Protein AF-A0A2V8PJL5-F1 (afdb_monomer_lite)

Secondary structure (DSSP, 8-state):
-TTTSTT---THHHHHHHHHHHHHHHHHHHHHTTT-HHHHHHHHHHHHHHHHHHHHIIIIIHHHHHHHHTGGGS---HHHHHHHHHHHHHHHHHHHHHHHHHHHHHHHHHTS-S---------

Sequence (123 aa):
MVVNGPYGLHEELFWTLIHPLLILSLVVSLALNWKIRARRRLIGISLTLYALAIVATAFYFVPELRAFKNSPNLAVSPAEWFARGQRWQKLSWLRGTVMYLGIVPLLLALTKPVNEPQRTKPL

Foldseek 3Di:
DCCADPNHDPCVVVVVPVLVVVLVVLVVQLVVCVVPVLLNVLSVLLSVLSVVLVVCCVPPVVVLSVCVSCVVVDPDDPVRNVVSVVVSVVVVVVSVVSNVVSVVSVVVSVVDDSDDPPPDDDD

pLDDT: mean 90.15, std 13.18, range [45.09, 98.56]

Radius of gyration: 20.36 Å; chains: 1; bounding box: 40×32×67 Å

Structure (mmCIF, N/CA/C/O backbone):
data_AF-A0A2V8PJL5-F1
#
_entry.id   AF-A0A2V8PJL5-F1
#
loop_
_atom_site.group_PDB
_atom_site.id
_atom_site.type_symbol
_atom_site.label_atom_id
_atom_site.label_alt_id
_atom_site.label_comp_id
_atom_site.label_asym_id
_atom_site.label_entity_id
_atom_site.label_seq_id
_atom_site.pdbx_PDB_ins_code
_atom_site.Cartn_x
_atom_site.Cartn_y
_atom_site.Cartn_z
_atom_site.occupancy
_atom_site.B_iso_or_equiv
_atom_site.auth_seq_id
_atom_site.auth_comp_id
_atom_site.auth_asym_id
_atom_site.auth_atom_id
_atom_site.pdbx_PDB_model_num
ATOM 1 N N . MET A 1 1 ? 3.907 5.780 -26.996 1.00 45.09 1 MET A N 1
ATOM 2 C CA . MET A 1 1 ? 3.439 4.904 -25.892 1.00 45.09 1 MET A CA 1
ATOM 3 C C . MET A 1 1 ? 2.875 5.765 -24.775 1.00 45.09 1 MET A C 1
ATOM 5 O O . MET A 1 1 ? 3.404 6.842 -24.563 1.00 45.09 1 MET A O 1
ATOM 9 N N . VAL A 1 2 ? 1.861 5.290 -24.048 1.00 57.53 2 VAL A N 1
ATOM 10 C CA . VAL A 1 2 ? 1.212 6.007 -22.924 1.00 57.53 2 VAL A CA 1
ATOM 11 C C . VAL A 1 2 ? 2.189 6.367 -21.788 1.00 57.53 2 VAL A C 1
ATOM 13 O O . VAL A 1 2 ? 1.942 7.292 -21.029 1.00 57.53 2 VAL A O 1
ATOM 16 N N . VAL A 1 3 ? 3.327 5.672 -21.695 1.00 59.94 3 VAL A N 1
ATOM 17 C CA . VAL A 1 3 ? 4.320 5.870 -20.627 1.00 59.94 3 VAL A CA 1
ATOM 18 C C . VAL A 1 3 ? 5.412 6.889 -20.996 1.00 59.94 3 VAL A C 1
ATOM 20 O O . VAL A 1 3 ? 5.830 7.655 -20.140 1.00 59.94 3 VAL A O 1
ATOM 23 N N . ASN A 1 4 ? 5.829 6.941 -22.268 1.00 62.84 4 ASN A N 1
ATOM 24 C CA . ASN A 1 4 ? 6.968 7.747 -22.750 1.00 62.84 4 ASN A CA 1
ATOM 25 C C . ASN A 1 4 ? 6.593 8.690 -23.914 1.00 62.84 4 ASN A C 1
ATOM 27 O O . ASN A 1 4 ? 7.446 9.102 -24.694 1.00 62.84 4 ASN A O 1
ATOM 31 N N . GLY A 1 5 ? 5.300 8.944 -24.114 1.00 67.94 5 GLY A N 1
ATOM 32 C CA . GLY A 1 5 ? 4.785 9.831 -25.157 1.00 67.94 5 GLY A CA 1
ATOM 33 C C . GLY A 1 5 ? 4.528 11.250 -24.640 1.00 67.94 5 GLY A C 1
ATOM 34 O O . GLY A 1 5 ? 4.609 11.481 -23.437 1.00 67.94 5 GLY A O 1
ATOM 35 N N . PRO A 1 6 ? 4.126 12.186 -25.516 1.00 67.31 6 PRO A N 1
ATOM 36 C CA . PRO A 1 6 ? 3.804 13.571 -25.138 1.00 67.31 6 PRO A CA 1
ATOM 37 C C . PRO A 1 6 ? 2.632 13.697 -24.144 1.00 67.31 6 PRO A C 1
ATOM 39 O O . PRO A 1 6 ? 2.411 14.765 -23.589 1.00 67.31 6 PRO A O 1
ATOM 42 N N . TYR A 1 7 ? 1.908 12.600 -23.896 1.00 74.69 7 TYR A N 1
ATOM 43 C CA . TYR A 1 7 ? 0.823 12.48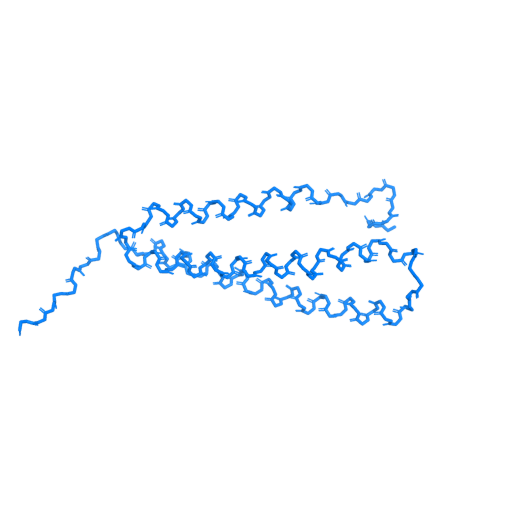0 -22.919 1.00 74.69 7 TYR A CA 1
ATOM 44 C C . TYR A 1 7 ? 1.163 11.474 -21.805 1.00 74.69 7 TYR A C 1
ATOM 46 O O . TYR A 1 7 ? 0.299 10.716 -21.366 1.00 74.69 7 TYR A O 1
ATOM 54 N N . GLY A 1 8 ? 2.439 11.397 -21.414 1.00 70.25 8 GLY A N 1
ATOM 55 C CA . GLY A 1 8 ? 2.909 10.527 -20.336 1.00 70.25 8 GLY A CA 1
ATOM 56 C C . GLY A 1 8 ? 2.111 10.737 -19.048 1.00 70.25 8 GLY A C 1
ATOM 57 O O . GLY A 1 8 ? 1.866 11.869 -18.634 1.00 70.25 8 GLY A O 1
ATOM 58 N N . LEU A 1 9 ? 1.678 9.646 -18.417 1.00 72.12 9 LEU A N 1
ATOM 59 C CA . LEU A 1 9 ? 0.881 9.725 -17.195 1.00 72.12 9 LEU A CA 1
ATOM 60 C C . LEU A 1 9 ? 1.772 10.124 -16.001 1.00 72.12 9 LEU A C 1
ATOM 62 O O . LEU A 1 9 ? 2.840 9.550 -15.767 1.00 72.12 9 LEU A O 1
ATOM 66 N N . HIS A 1 10 ? 1.333 11.144 -15.261 1.00 77.25 10 HIS A N 1
ATOM 67 C CA . HIS A 1 10 ? 2.007 11.663 -14.068 1.00 77.25 10 HIS A CA 1
ATOM 68 C C . HIS A 1 10 ? 1.282 11.199 -12.795 1.00 77.2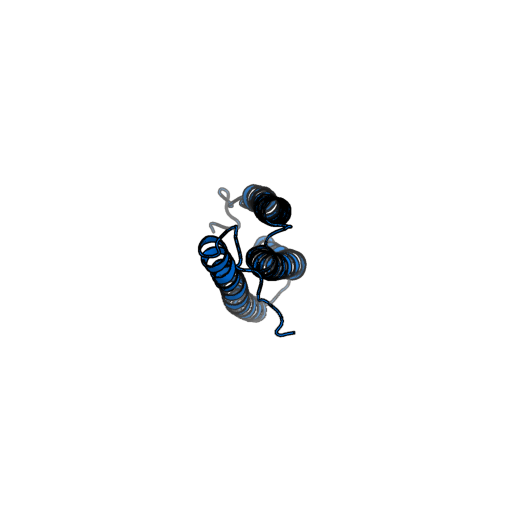5 10 HIS A C 1
ATOM 70 O O . HIS A 1 10 ? 0.786 12.007 -12.010 1.00 77.25 10 HIS A O 1
ATOM 76 N N . GLU A 1 11 ? 1.200 9.882 -12.572 1.00 82.56 11 GLU A N 1
ATOM 77 C CA . GLU A 1 11 ? 0.505 9.318 -11.402 1.00 82.56 11 GLU A CA 1
ATOM 78 C C . GLU A 1 11 ? 1.231 9.545 -10.066 1.00 82.56 11 GLU A C 1
ATOM 80 O O . GLU A 1 11 ? 0.671 9.284 -9.002 1.00 82.56 11 GLU A O 1
ATOM 85 N N . GLU A 1 12 ? 2.478 10.015 -10.096 1.00 84.69 12 GLU A N 1
ATOM 86 C CA . GLU A 1 12 ? 3.336 10.109 -8.910 1.00 84.69 12 GLU A CA 1
ATOM 87 C C . GLU A 1 12 ? 2.718 10.974 -7.812 1.00 84.69 12 GLU A C 1
ATOM 89 O O . GLU A 1 12 ? 2.774 10.601 -6.638 1.00 84.69 12 GLU A O 1
ATOM 94 N N . LEU A 1 13 ? 2.069 12.085 -8.184 1.00 87.44 13 LEU A N 1
ATOM 95 C CA . LEU A 1 13 ? 1.419 12.968 -7.219 1.00 87.44 13 LEU A CA 1
ATOM 96 C C . LEU A 1 13 ? 0.269 12.252 -6.501 1.00 87.44 13 LEU A C 1
ATOM 98 O O . LEU A 1 13 ? 0.171 12.323 -5.278 1.00 87.44 13 LEU A O 1
ATOM 102 N N . PHE A 1 14 ? -0.563 11.516 -7.242 1.00 91.12 14 PHE A N 1
ATOM 103 C CA . PHE A 1 14 ? -1.674 10.760 -6.667 1.00 91.12 14 PHE A CA 1
ATOM 104 C C . PHE A 1 14 ? -1.176 9.747 -5.631 1.00 91.12 14 PHE A C 1
ATOM 106 O O . PHE A 1 14 ? -1.664 9.734 -4.501 1.00 91.12 14 PHE A O 1
ATOM 113 N N . TRP A 1 15 ? -0.166 8.944 -5.978 1.00 91.81 15 TRP A N 1
ATOM 114 C CA . TRP A 1 15 ? 0.353 7.906 -5.082 1.00 91.81 15 TRP A CA 1
ATOM 115 C C . TRP A 1 15 ? 1.064 8.484 -3.858 1.00 91.81 15 TRP A C 1
ATOM 117 O O . TRP A 1 15 ? 0.879 7.997 -2.740 1.00 91.81 15 TRP A O 1
ATOM 127 N N . THR A 1 16 ? 1.820 9.564 -4.057 1.00 90.56 16 THR A N 1
ATOM 128 C CA . THR A 1 16 ? 2.509 10.288 -2.979 1.00 90.56 16 THR A CA 1
ATOM 129 C C . THR A 1 16 ? 1.532 10.895 -1.975 1.00 90.56 16 THR A C 1
ATOM 131 O O . THR A 1 16 ? 1.873 11.014 -0.804 1.00 90.56 16 THR A O 1
ATOM 134 N N . LEU A 1 17 ? 0.310 11.235 -2.397 1.00 94.19 17 LEU A N 1
ATOM 135 C CA . LEU A 1 17 ? -0.730 11.774 -1.518 1.00 94.19 17 LEU A CA 1
ATOM 136 C C . LEU A 1 17 ? -1.602 10.685 -0.883 1.00 94.19 17 LEU A C 1
ATOM 138 O O . LEU A 1 17 ? -1.848 10.714 0.324 1.00 94.19 17 LEU A O 1
ATOM 142 N N . ILE A 1 18 ? -2.072 9.708 -1.662 1.00 95.62 18 ILE A N 1
ATOM 143 C CA . ILE A 1 18 ? -3.059 8.735 -1.174 1.00 95.62 18 ILE A CA 1
ATOM 144 C C . ILE A 1 18 ? -2.470 7.778 -0.134 1.00 95.62 18 ILE A C 1
ATOM 146 O O . ILE A 1 18 ? -3.150 7.424 0.830 1.00 95.62 18 ILE A O 1
ATOM 150 N N . HIS A 1 19 ? -1.202 7.370 -0.273 1.00 95.19 19 HIS A N 1
ATOM 151 C CA . HIS A 1 19 ? -0.600 6.424 0.666 1.00 95.19 19 HIS A CA 1
ATOM 152 C C . HIS A 1 19 ? -0.423 7.015 2.075 1.00 95.19 19 HIS A C 1
ATOM 154 O O . HIS A 1 19 ? -0.858 6.352 3.022 1.00 95.19 19 HIS A O 1
ATOM 160 N N . PRO A 1 20 ? 0.119 8.239 2.256 1.00 96.19 20 PRO A N 1
ATOM 161 C CA . PRO A 1 20 ? 0.133 8.897 3.561 1.00 96.19 20 PRO A CA 1
ATOM 162 C C . PRO A 1 20 ? -1.257 9.092 4.159 1.00 96.19 20 PRO A C 1
ATOM 164 O O . PRO A 1 20 ? -1.434 8.835 5.347 1.00 96.19 20 PRO A O 1
ATOM 167 N N . LEU A 1 21 ? -2.255 9.479 3.356 1.00 98.00 21 LEU A N 1
ATOM 168 C CA . LEU A 1 21 ? -3.628 9.646 3.843 1.00 98.00 21 LEU A CA 1
ATOM 169 C C . LEU A 1 21 ? -4.221 8.328 4.357 1.00 98.00 21 LEU A C 1
ATOM 171 O O . LEU A 1 21 ? -4.856 8.305 5.413 1.00 98.00 21 LEU A O 1
ATOM 175 N N . LEU A 1 22 ? -3.979 7.215 3.662 1.00 97.06 22 LEU A N 1
ATOM 176 C CA . LEU A 1 22 ? -4.429 5.891 4.100 1.00 97.06 22 LEU A CA 1
ATOM 177 C C . LEU A 1 22 ? -3.719 5.436 5.383 1.00 97.06 22 LEU A C 1
ATOM 179 O O . LEU A 1 22 ? -4.375 4.932 6.296 1.00 97.06 22 LEU A O 1
ATOM 183 N N . ILE A 1 23 ? -2.406 5.663 5.497 1.00 97.75 23 ILE A N 1
ATOM 184 C CA . ILE A 1 23 ? -1.652 5.373 6.728 1.00 97.75 23 ILE A CA 1
ATOM 185 C C . ILE A 1 23 ? -2.191 6.215 7.885 1.00 97.75 23 ILE A C 1
ATOM 187 O O . ILE A 1 23 ? -2.498 5.667 8.943 1.00 97.75 23 ILE A O 1
ATOM 191 N N . LEU A 1 24 ? -2.359 7.523 7.679 1.00 98.38 24 LEU A N 1
ATOM 192 C CA . LEU A 1 24 ? -2.909 8.435 8.678 1.00 98.38 24 LEU A CA 1
ATOM 193 C C . LEU A 1 24 ? -4.297 7.978 9.137 1.00 98.38 24 LEU A C 1
ATOM 195 O O . LEU A 1 24 ? -4.556 7.912 10.335 1.00 98.38 24 LEU A O 1
ATOM 199 N N . SER A 1 25 ? -5.161 7.584 8.201 1.00 98.19 25 SER A N 1
ATOM 200 C CA . SER A 1 25 ? -6.503 7.071 8.504 1.00 98.19 25 SER A CA 1
ATOM 201 C C . SER A 1 25 ? -6.458 5.816 9.383 1.00 98.19 25 SER A C 1
ATOM 203 O O . SER A 1 25 ? -7.219 5.699 10.345 1.00 98.19 25 SER A O 1
ATOM 205 N N . LEU A 1 26 ? -5.539 4.885 9.102 1.00 98.31 26 LEU A N 1
ATOM 206 C CA . LEU A 1 26 ? -5.346 3.680 9.915 1.00 98.31 26 LEU A CA 1
ATOM 207 C C . LEU A 1 26 ? -4.791 4.004 11.306 1.00 98.31 26 LEU A C 1
ATOM 209 O O . LEU A 1 26 ? -5.240 3.417 12.290 1.00 98.31 26 LEU A O 1
ATOM 213 N N . VAL A 1 27 ? -3.864 4.959 11.407 1.00 98.56 27 VAL A N 1
ATOM 214 C CA . VAL A 1 27 ? -3.312 5.432 12.686 1.00 98.56 27 VAL A CA 1
ATOM 215 C C . VAL A 1 27 ? -4.394 6.098 13.534 1.00 98.56 27 VAL A C 1
ATOM 217 O O . VAL A 1 27 ? -4.543 5.756 14.706 1.00 98.56 27 VAL A O 1
ATOM 220 N N . VAL A 1 28 ? -5.198 6.988 12.946 1.00 98.56 28 VAL A N 1
ATOM 221 C CA . VAL A 1 28 ? -6.335 7.626 13.627 1.00 98.56 28 VAL A CA 1
ATOM 222 C C . VAL A 1 28 ? -7.344 6.569 14.078 1.00 98.56 28 VAL A C 1
ATOM 224 O O . VAL A 1 28 ? -7.760 6.573 15.235 1.00 98.56 28 VAL A O 1
ATOM 227 N N . SER A 1 29 ? -7.683 5.607 13.216 1.00 97.81 29 SER A N 1
ATOM 228 C CA . SER A 1 29 ? -8.575 4.496 13.571 1.00 97.81 29 SER A CA 1
ATOM 229 C C . SER A 1 29 ? -8.039 3.678 14.752 1.00 97.81 29 SER A C 1
ATOM 231 O O . SER A 1 29 ? -8.785 3.353 15.682 1.00 97.81 29 SER A O 1
ATOM 233 N N . LEU A 1 30 ? -6.733 3.393 14.767 1.00 97.88 30 LEU A N 1
ATOM 234 C CA . LEU A 1 30 ? -6.072 2.676 15.855 1.00 97.88 30 LEU A CA 1
ATOM 235 C C . LEU A 1 30 ? -6.096 3.475 17.166 1.00 97.88 30 LEU A C 1
ATOM 237 O O . LEU A 1 30 ? -6.379 2.900 18.218 1.00 97.88 30 LEU A O 1
ATOM 241 N N . ALA A 1 31 ? -5.843 4.785 17.101 1.00 98.25 31 ALA A N 1
ATOM 242 C CA . ALA A 1 31 ? -5.878 5.684 18.252 1.00 98.25 31 ALA A CA 1
ATOM 243 C C . ALA A 1 31 ? -7.289 5.779 18.857 1.00 98.25 31 ALA A C 1
ATOM 245 O O . ALA A 1 31 ? -7.457 5.609 20.066 1.00 98.25 31 ALA A O 1
AT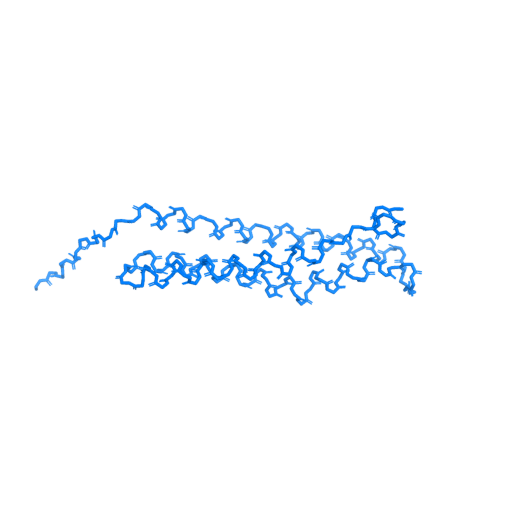OM 246 N N . LEU A 1 32 ? -8.319 5.947 18.022 1.00 97.19 32 LEU A N 1
ATOM 247 C CA . LEU A 1 32 ? -9.718 6.001 18.464 1.00 97.19 32 LEU A CA 1
ATOM 248 C C . LEU A 1 32 ? -10.191 4.680 19.091 1.00 97.19 32 LEU A C 1
ATOM 250 O O . LEU A 1 32 ? -11.014 4.681 20.004 1.00 97.19 32 LEU A O 1
ATOM 254 N N . ASN A 1 33 ? -9.649 3.544 18.644 1.00 96.69 33 ASN A N 1
ATOM 255 C CA . ASN A 1 33 ? -10.009 2.216 19.148 1.00 96.69 33 ASN A CA 1
ATOM 256 C C . ASN A 1 33 ? -8.997 1.648 20.160 1.00 96.69 33 ASN A C 1
ATOM 258 O O . ASN A 1 33 ? -9.036 0.453 20.464 1.00 96.69 33 ASN A O 1
ATOM 262 N N . TRP A 1 34 ? -8.110 2.476 20.724 1.00 96.06 34 TRP A N 1
ATOM 263 C CA . TRP A 1 34 ? -6.983 2.010 21.542 1.00 96.06 34 TRP A CA 1
ATOM 264 C C . TRP A 1 34 ? -7.393 1.196 22.779 1.00 96.06 34 TRP A C 1
ATOM 266 O O . TRP A 1 34 ? -6.684 0.269 23.188 1.00 96.06 34 TRP A O 1
ATOM 276 N N . LYS A 1 35 ? -8.550 1.521 23.369 1.00 94.88 35 LYS A N 1
ATOM 277 C CA . LYS A 1 35 ? -9.090 0.849 24.563 1.00 94.88 35 LYS A CA 1
ATOM 278 C C . LYS A 1 35 ? -9.808 -0.473 24.254 1.00 94.88 35 LYS A C 1
ATOM 280 O O . LYS A 1 35 ? -9.970 -1.287 25.156 1.00 94.88 35 LYS A O 1
ATOM 285 N N . ILE A 1 36 ? -10.201 -0.719 23.001 1.00 95.06 36 ILE A N 1
ATOM 286 C CA . ILE A 1 36 ? -10.955 -1.916 22.598 1.00 95.06 36 ILE A CA 1
ATOM 287 C C . ILE A 1 36 ? -9.963 -2.946 22.052 1.00 95.06 36 ILE A C 1
ATOM 289 O O . ILE A 1 36 ? -9.533 -2.864 20.898 1.00 95.06 36 ILE A O 1
ATOM 293 N N . ARG A 1 37 ? -9.572 -3.923 22.882 1.00 94.81 37 ARG A N 1
ATOM 294 C CA . ARG A 1 37 ? -8.450 -4.837 22.593 1.00 94.81 37 ARG A CA 1
ATOM 295 C C . ARG A 1 37 ? -8.617 -5.578 21.265 1.00 94.81 37 ARG A C 1
ATOM 297 O O . ARG A 1 37 ? -7.654 -5.635 20.495 1.00 94.81 37 ARG A O 1
ATOM 304 N N . ALA A 1 38 ? -9.806 -6.115 20.984 1.00 95.56 38 ALA A N 1
ATOM 305 C CA . ALA A 1 38 ? -10.074 -6.809 19.725 1.00 95.56 38 ALA A CA 1
ATOM 306 C C . ALA A 1 38 ? -9.913 -5.896 18.500 1.00 95.56 38 ALA A C 1
ATOM 308 O O . ALA A 1 38 ? -9.206 -6.262 17.560 1.00 95.56 38 ALA A O 1
ATOM 309 N N . ARG A 1 39 ? -10.502 -4.691 18.522 1.00 97.38 39 ARG A N 1
ATOM 310 C CA . ARG A 1 39 ? -10.388 -3.724 17.418 1.00 97.38 39 ARG A CA 1
ATOM 311 C C . ARG A 1 39 ? -8.952 -3.249 17.234 1.00 97.38 39 ARG A C 1
ATOM 313 O O . ARG A 1 39 ? -8.453 -3.288 16.116 1.00 97.38 39 ARG A O 1
ATOM 320 N N . ARG A 1 40 ? -8.261 -2.893 18.323 1.00 97.50 40 ARG A N 1
ATOM 321 C CA . ARG A 1 40 ? -6.852 -2.474 18.292 1.00 97.50 40 ARG A CA 1
ATOM 322 C C . ARG A 1 40 ? -5.966 -3.524 17.625 1.00 97.50 40 ARG A C 1
ATOM 324 O O . ARG A 1 40 ? -5.150 -3.183 16.777 1.00 97.50 40 ARG A O 1
ATOM 331 N N . ARG A 1 41 ? -6.133 -4.803 17.984 1.00 98.00 41 ARG A N 1
ATOM 332 C CA . ARG A 1 41 ? -5.362 -5.899 17.376 1.00 98.00 41 ARG A CA 1
ATOM 333 C C . ARG A 1 41 ? -5.642 -6.017 15.878 1.00 98.00 41 ARG A C 1
ATOM 335 O O . ARG A 1 41 ? -4.700 -6.132 15.105 1.00 98.00 41 ARG A O 1
ATOM 342 N N . LEU A 1 42 ? -6.911 -5.995 15.480 1.00 98.31 42 LEU A N 1
ATOM 343 C CA . LEU A 1 42 ? -7.315 -6.157 14.082 1.00 98.31 42 LEU A CA 1
ATOM 344 C C . LEU A 1 42 ? -6.854 -4.982 13.207 1.00 98.31 42 LEU A C 1
ATOM 346 O O . LEU A 1 42 ? -6.212 -5.207 12.187 1.00 98.31 42 LEU A O 1
ATOM 350 N N . ILE A 1 43 ? -7.089 -3.742 13.647 1.00 98.50 43 ILE A N 1
ATOM 351 C CA . ILE A 1 43 ? -6.619 -2.532 12.951 1.00 98.50 43 ILE A CA 1
ATOM 352 C C . ILE A 1 43 ? -5.086 -2.513 12.887 1.00 98.50 43 ILE A C 1
ATOM 354 O O . ILE A 1 43 ? -4.521 -2.171 11.852 1.00 98.50 43 ILE A O 1
ATOM 358 N N . GLY A 1 44 ? -4.408 -2.935 13.960 1.00 98.44 44 GLY A N 1
ATOM 359 C CA . GLY A 1 44 ? -2.952 -3.065 13.988 1.00 98.44 44 GLY A CA 1
ATOM 360 C C . GLY A 1 44 ? -2.421 -4.019 12.916 1.00 98.44 44 GLY A C 1
ATOM 361 O O . GLY A 1 44 ? -1.484 -3.664 12.210 1.00 98.44 44 GLY A O 1
ATOM 362 N N . ILE A 1 45 ? -3.055 -5.184 12.728 1.00 98.44 45 ILE A N 1
ATOM 363 C CA . ILE A 1 45 ? -2.691 -6.129 11.655 1.00 98.44 45 ILE A CA 1
ATOM 364 C C . ILE A 1 45 ? -2.829 -5.463 10.281 1.00 98.44 45 ILE A C 1
ATOM 366 O O . ILE A 1 45 ? -1.907 -5.540 9.469 1.00 98.44 45 ILE A O 1
ATOM 370 N N . SER A 1 46 ? -3.947 -4.780 10.026 1.00 98.44 46 SER A N 1
ATOM 371 C CA . SER A 1 46 ? -4.174 -4.069 8.763 1.00 98.44 46 SER A CA 1
ATOM 372 C C . SER A 1 46 ? -3.135 -2.981 8.508 1.00 98.44 46 SER A C 1
ATOM 374 O O . SER A 1 46 ? -2.602 -2.896 7.402 1.00 98.44 46 SER A O 1
ATOM 376 N N . LEU A 1 47 ? -2.799 -2.192 9.533 1.00 98.50 47 LEU A N 1
ATOM 377 C CA . LEU A 1 47 ? -1.752 -1.176 9.458 1.00 98.50 47 LEU A CA 1
ATOM 378 C C . LEU A 1 47 ? -0.390 -1.795 9.132 1.00 98.50 47 LEU A C 1
ATOM 380 O O . LEU A 1 47 ? 0.302 -1.294 8.249 1.00 98.50 47 LEU A O 1
ATOM 384 N N . THR A 1 48 ? -0.020 -2.899 9.784 1.00 98.25 48 THR A N 1
ATOM 385 C CA . THR A 1 48 ? 1.245 -3.593 9.513 1.00 98.25 48 THR A CA 1
ATOM 386 C C . THR A 1 48 ? 1.307 -4.132 8.085 1.00 98.25 48 THR A C 1
ATOM 388 O O . THR A 1 48 ? 2.290 -3.881 7.391 1.00 98.25 48 THR A O 1
ATOM 391 N N . LEU A 1 49 ? 0.269 -4.833 7.616 1.00 98.31 49 LEU A N 1
ATOM 392 C CA . LEU A 1 49 ? 0.238 -5.383 6.254 1.00 98.31 49 LEU A CA 1
ATOM 393 C C . LEU A 1 49 ? 0.327 -4.278 5.199 1.00 98.31 49 LEU A C 1
ATOM 395 O O . LEU A 1 49 ? 1.090 -4.395 4.238 1.00 98.31 49 LEU A O 1
ATOM 399 N N . TYR A 1 50 ? -0.405 -3.182 5.405 1.00 98.19 50 TYR A N 1
ATOM 400 C CA . TYR A 1 50 ? -0.354 -2.035 4.510 1.00 98.19 50 TYR A CA 1
ATOM 401 C C . TYR A 1 50 ? 1.032 -1.377 4.521 1.00 98.19 50 TYR A C 1
ATOM 403 O O . TYR A 1 50 ? 1.615 -1.169 3.460 1.00 98.19 50 TYR A O 1
ATOM 411 N N . ALA A 1 51 ? 1.614 -1.123 5.698 1.00 97.56 51 ALA A N 1
ATOM 412 C CA . ALA A 1 51 ? 2.946 -0.533 5.821 1.00 97.56 51 ALA A CA 1
ATOM 413 C C . ALA A 1 51 ? 4.028 -1.383 5.134 1.00 97.56 51 ALA A C 1
ATOM 415 O O . ALA A 1 51 ? 4.853 -0.837 4.405 1.00 97.56 51 ALA A O 1
ATOM 416 N N . LEU A 1 52 ? 3.993 -2.712 5.286 1.00 97.62 52 LEU A N 1
ATOM 417 C CA . LEU A 1 52 ? 4.910 -3.620 4.586 1.00 97.62 52 LEU A CA 1
ATOM 418 C C . LEU A 1 52 ? 4.773 -3.510 3.061 1.00 97.62 52 LEU A C 1
ATOM 420 O O . LEU A 1 52 ? 5.780 -3.455 2.353 1.00 97.62 52 LEU A O 1
ATOM 424 N N . ALA A 1 53 ? 3.543 -3.420 2.546 1.00 97.62 53 ALA A N 1
ATOM 425 C CA . ALA A 1 53 ? 3.304 -3.217 1.119 1.00 97.62 53 ALA A CA 1
ATOM 426 C C . ALA A 1 53 ? 3.826 -1.854 0.624 1.00 97.62 53 ALA A C 1
ATOM 428 O O . ALA A 1 53 ? 4.355 -1.770 -0.490 1.00 97.62 53 ALA A O 1
ATOM 429 N N . ILE A 1 54 ? 3.729 -0.799 1.442 1.00 97.44 54 ILE A N 1
ATOM 430 C CA . ILE A 1 54 ? 4.284 0.527 1.126 1.00 97.44 54 ILE A CA 1
ATOM 431 C C . ILE A 1 54 ? 5.812 0.512 1.138 1.00 97.44 54 ILE A C 1
ATOM 433 O O . ILE A 1 54 ? 6.420 1.030 0.205 1.00 97.44 54 ILE A O 1
ATOM 437 N N . VAL A 1 55 ? 6.441 -0.137 2.121 1.00 97.56 55 VAL A N 1
ATOM 438 C CA . VAL A 1 55 ? 7.902 -0.315 2.164 1.00 97.56 55 VAL A CA 1
ATOM 439 C C . VAL A 1 55 ? 8.378 -1.051 0.910 1.00 97.56 55 VAL A C 1
ATOM 441 O O . VAL A 1 55 ? 9.242 -0.548 0.194 1.00 97.56 55 VAL A O 1
ATOM 444 N N . ALA A 1 56 ? 7.759 -2.183 0.564 1.00 97.62 56 ALA A N 1
ATOM 445 C CA . ALA A 1 56 ? 8.080 -2.896 -0.673 1.00 97.62 56 ALA A CA 1
ATOM 446 C C . ALA A 1 56 ? 7.880 -2.009 -1.916 1.00 97.62 56 ALA A C 1
ATOM 448 O O . ALA A 1 56 ? 8.695 -2.030 -2.839 1.00 97.62 56 ALA A O 1
ATOM 449 N N . THR A 1 57 ? 6.822 -1.193 -1.934 1.00 96.38 57 THR A N 1
ATOM 450 C CA . THR A 1 57 ? 6.551 -0.240 -3.021 1.00 96.38 57 THR A CA 1
ATOM 451 C C . THR A 1 57 ? 7.667 0.786 -3.172 1.00 96.38 57 THR A C 1
ATOM 453 O O . THR A 1 57 ? 8.161 0.967 -4.283 1.00 96.38 57 THR A O 1
ATOM 456 N N . ALA A 1 58 ? 8.106 1.399 -2.076 1.00 95.69 58 ALA A N 1
ATOM 457 C CA . ALA A 1 58 ? 9.151 2.415 -2.086 1.00 95.69 58 ALA A CA 1
ATOM 458 C C . ALA A 1 58 ? 10.515 1.860 -2.523 1.00 95.69 58 ALA A C 1
ATOM 460 O O . ALA A 1 58 ? 11.207 2.504 -3.307 1.00 95.69 58 ALA A O 1
ATOM 461 N N . PHE A 1 59 ? 10.890 0.666 -2.052 1.00 97.31 59 PHE A N 1
ATOM 462 C CA . PHE A 1 59 ? 12.226 0.110 -2.294 1.00 97.31 59 PHE A CA 1
ATOM 463 C C . PHE A 1 59 ? 12.352 -0.720 -3.574 1.00 97.31 59 PHE A C 1
ATOM 465 O O . PHE A 1 59 ? 13.449 -0.819 -4.114 1.00 97.31 59 PHE A O 1
ATOM 472 N N . TYR A 1 60 ? 11.263 -1.312 -4.072 1.00 97.62 60 TYR A N 1
ATOM 473 C CA . TYR A 1 60 ? 11.301 -2.154 -5.272 1.00 97.62 60 TYR A CA 1
ATOM 474 C C . TYR A 1 60 ? 10.453 -1.590 -6.413 1.00 97.62 60 TYR A C 1
ATOM 476 O O . TYR A 1 60 ? 10.971 -1.328 -7.496 1.00 97.62 60 TYR A O 1
ATOM 484 N N . PHE A 1 61 ? 9.154 -1.367 -6.194 1.00 96.06 61 PHE A N 1
ATOM 485 C CA . PHE A 1 61 ? 8.241 -1.057 -7.301 1.00 96.06 61 PHE A CA 1
ATOM 486 C C . PHE A 1 61 ? 8.458 0.333 -7.899 1.00 96.06 61 PHE A C 1
ATOM 488 O O . PHE A 1 61 ? 8.382 0.470 -9.118 1.00 96.06 61 PHE A O 1
ATOM 495 N N . VAL A 1 62 ? 8.719 1.350 -7.073 1.00 94.31 62 VAL A N 1
ATOM 496 C CA . VAL A 1 62 ? 8.955 2.725 -7.538 1.00 94.31 62 VAL A CA 1
ATOM 497 C C . VAL A 1 62 ? 10.258 2.830 -8.344 1.00 94.31 62 VAL A C 1
ATOM 499 O O . VAL A 1 62 ? 10.197 3.331 -9.469 1.00 94.31 62 VAL A O 1
ATOM 502 N N . PRO A 1 63 ? 11.419 2.341 -7.857 1.00 95.19 63 PRO A N 1
ATOM 503 C CA . PRO A 1 63 ? 12.647 2.334 -8.651 1.00 95.19 63 PRO A CA 1
ATOM 504 C C . PRO A 1 63 ? 12.504 1.553 -9.958 1.00 95.19 63 PRO A C 1
ATOM 506 O O . PRO A 1 63 ? 12.915 2.038 -11.010 1.00 95.19 63 PRO A O 1
ATOM 509 N N . GLU A 1 64 ? 11.869 0.380 -9.913 1.00 95.44 64 GLU A N 1
ATOM 510 C CA . GLU A 1 64 ? 11.692 -0.463 -11.095 1.00 95.44 64 GLU A CA 1
ATOM 511 C C . GLU A 1 64 ? 10.777 0.199 -12.135 1.00 95.44 64 GLU A C 1
ATOM 513 O O . GLU A 1 64 ? 11.085 0.202 -13.325 1.00 95.44 64 GLU A O 1
ATOM 518 N N . LEU A 1 65 ? 9.699 0.854 -11.691 1.00 92.25 65 LEU A N 1
ATOM 519 C CA . LEU A 1 65 ? 8.819 1.622 -12.571 1.00 92.25 65 LEU A CA 1
ATOM 520 C C . LEU A 1 65 ? 9.561 2.786 -13.239 1.00 92.25 65 LEU A C 1
ATOM 522 O O . LEU A 1 65 ? 9.415 2.992 -14.443 1.00 92.25 65 LEU A O 1
ATOM 526 N N . ARG A 1 66 ? 10.394 3.518 -12.489 1.00 91.44 66 ARG A N 1
ATOM 527 C CA . ARG A 1 66 ? 11.249 4.579 -13.050 1.00 91.44 66 ARG A CA 1
ATOM 528 C C . ARG A 1 66 ? 12.240 4.022 -14.070 1.00 91.44 66 ARG A C 1
ATOM 530 O O . ARG A 1 66 ? 12.450 4.644 -15.108 1.00 91.44 66 ARG A O 1
ATOM 537 N N . ALA A 1 67 ? 12.802 2.841 -13.818 1.00 92.69 67 ALA A N 1
ATOM 538 C CA . ALA A 1 67 ? 13.680 2.166 -14.766 1.00 92.69 67 ALA A CA 1
ATOM 539 C C . ALA A 1 67 ? 12.937 1.776 -16.056 1.00 92.69 67 ALA A C 1
ATOM 541 O O . ALA A 1 67 ? 13.476 1.990 -17.137 1.00 92.69 67 ALA A O 1
ATOM 542 N N . PHE A 1 68 ? 11.691 1.291 -15.972 1.00 91.06 68 PHE A N 1
ATOM 543 C CA . PHE A 1 68 ? 10.870 1.027 -17.161 1.00 91.06 68 PHE A CA 1
ATOM 544 C C . PHE A 1 68 ? 10.563 2.303 -17.955 1.00 91.06 68 PHE A C 1
ATOM 546 O O . PHE A 1 68 ? 10.698 2.293 -19.181 1.00 91.06 68 PHE A O 1
ATOM 553 N N . LYS A 1 69 ? 10.213 3.410 -17.279 1.00 87.75 69 LYS A N 1
ATOM 554 C CA . LYS A 1 69 ? 10.020 4.726 -17.923 1.00 87.75 69 LYS A CA 1
ATOM 555 C C . LYS A 1 69 ? 11.295 5.156 -18.665 1.00 87.75 69 LYS A C 1
ATOM 557 O O . LYS A 1 69 ? 11.247 5.480 -19.847 1.00 87.75 69 LYS A O 1
ATOM 562 N N . ASN A 1 70 ? 12.452 5.007 -18.024 1.00 88.88 70 ASN A N 1
ATOM 563 C CA . ASN A 1 70 ? 13.757 5.355 -18.594 1.00 88.88 70 ASN A CA 1
ATOM 564 C C . ASN A 1 70 ? 14.382 4.273 -19.492 1.00 88.88 70 ASN A C 1
ATOM 566 O O . ASN A 1 70 ? 15.513 4.454 -19.941 1.00 88.88 70 ASN A O 1
ATOM 570 N N . SER A 1 71 ? 13.679 3.174 -19.784 1.00 87.75 71 SER A N 1
ATOM 571 C CA . SER A 1 71 ? 14.230 2.050 -20.554 1.00 87.75 71 SER A CA 1
ATOM 572 C C . SER A 1 71 ? 14.843 2.419 -21.912 1.00 87.75 71 SER A C 1
ATOM 574 O O . SER A 1 71 ? 15.866 1.817 -22.233 1.00 87.75 71 SER A O 1
ATOM 576 N N . PRO A 1 72 ? 14.345 3.417 -22.682 1.00 85.94 72 PRO A N 1
ATOM 577 C CA . PRO A 1 72 ? 14.980 3.804 -23.946 1.00 85.94 72 PRO A CA 1
ATOM 578 C C . PRO A 1 72 ? 16.404 4.356 -23.787 1.00 85.94 72 PRO A C 1
ATOM 580 O O . PRO A 1 72 ? 17.177 4.324 -24.737 1.00 85.94 72 PRO A O 1
ATOM 583 N N . ASN A 1 73 ? 16.749 4.851 -22.595 1.00 86.75 73 ASN A N 1
ATOM 584 C CA . ASN A 1 73 ? 18.042 5.468 -22.292 1.00 86.75 73 ASN A CA 1
ATOM 585 C C . ASN A 1 73 ? 18.996 4.512 -21.556 1.00 86.75 73 ASN A C 1
ATOM 587 O O . ASN A 1 73 ? 20.079 4.919 -21.139 1.00 86.75 73 ASN A O 1
ATOM 591 N N . LEU A 1 74 ? 18.591 3.257 -21.343 1.00 87.25 74 LEU A N 1
ATOM 592 C CA . LEU A 1 74 ? 19.360 2.259 -20.607 1.00 87.25 74 LEU A CA 1
ATOM 593 C C . LEU A 1 74 ? 19.814 1.150 -21.558 1.00 87.25 74 LEU A C 1
ATOM 595 O O . LEU A 1 74 ? 19.010 0.585 -22.295 1.00 87.25 74 LEU A O 1
ATOM 599 N N . ALA A 1 75 ? 21.098 0.793 -21.498 1.00 90.62 75 ALA A N 1
ATOM 600 C CA . ALA A 1 75 ? 21.692 -0.280 -22.296 1.00 90.62 75 ALA A CA 1
ATOM 601 C C . ALA A 1 75 ? 21.352 -1.674 -21.727 1.00 90.62 75 ALA A C 1
ATOM 603 O O . ALA A 1 75 ? 22.230 -2.439 -21.338 1.00 90.62 75 ALA A O 1
ATOM 604 N N . VAL A 1 76 ? 20.057 -1.982 -21.640 1.00 92.81 76 VAL A N 1
ATOM 605 C CA . VAL A 1 76 ? 19.508 -3.241 -21.119 1.00 92.81 76 VAL A CA 1
ATOM 606 C C . VAL A 1 76 ? 18.825 -3.992 -22.257 1.00 92.81 76 VAL A C 1
ATOM 608 O O . VAL A 1 76 ? 18.058 -3.412 -23.028 1.00 92.81 76 VAL A O 1
ATOM 611 N N . SER A 1 77 ? 19.098 -5.292 -22.372 1.00 93.94 77 SER A N 1
ATOM 612 C CA . SER A 1 77 ? 18.564 -6.098 -23.474 1.00 93.94 77 SER A CA 1
ATOM 613 C C . SER A 1 77 ? 17.031 -6.245 -23.404 1.00 93.94 77 SER A C 1
ATOM 615 O O . SER A 1 77 ? 16.460 -6.279 -22.308 1.00 93.94 77 SER A O 1
ATOM 617 N N . PRO A 1 78 ? 16.333 -6.423 -24.544 1.00 92.38 78 PRO A N 1
ATOM 618 C CA . PRO A 1 78 ? 14.891 -6.688 -24.543 1.00 92.38 78 PRO A CA 1
ATOM 619 C C . PRO A 1 78 ? 14.491 -7.922 -23.719 1.00 92.38 78 PRO A C 1
ATOM 621 O O . PRO A 1 78 ? 13.467 -7.909 -23.036 1.00 92.38 78 PRO A O 1
ATOM 624 N N . ALA A 1 79 ? 15.313 -8.977 -23.743 1.00 95.44 79 ALA A N 1
ATOM 625 C CA . ALA A 1 79 ? 15.077 -10.198 -22.972 1.00 95.44 79 ALA A CA 1
ATOM 626 C C . ALA A 1 79 ? 15.151 -9.947 -21.456 1.00 95.44 79 ALA A C 1
ATOM 628 O O . ALA A 1 79 ? 14.334 -10.468 -20.693 1.00 95.44 79 ALA A O 1
ATOM 629 N N . GLU A 1 80 ? 16.089 -9.107 -21.015 1.00 95.81 80 GLU A N 1
ATOM 630 C CA . GLU A 1 80 ? 16.198 -8.713 -19.613 1.00 95.81 80 GLU A CA 1
ATOM 631 C C . GLU A 1 80 ? 15.007 -7.853 -19.176 1.00 95.81 80 GLU A C 1
ATOM 633 O O . GLU A 1 80 ? 14.413 -8.114 -18.126 1.00 95.81 80 GLU A O 1
ATOM 638 N N . TRP A 1 81 ? 14.587 -6.887 -20.000 1.00 94.75 81 TRP A N 1
ATOM 639 C CA . TRP A 1 81 ? 13.384 -6.097 -19.724 1.00 94.75 81 TRP A CA 1
ATOM 640 C C . TRP A 1 81 ? 12.135 -6.962 -19.589 1.00 94.75 81 TRP A C 1
ATOM 642 O O . TRP A 1 81 ? 11.338 -6.756 -18.670 1.00 94.75 81 TRP A O 1
ATOM 652 N N . PHE A 1 82 ? 11.989 -7.969 -20.450 1.00 94.75 82 PHE A N 1
ATOM 653 C CA . PHE A 1 82 ? 10.897 -8.929 -20.356 1.00 94.75 82 PHE A CA 1
ATOM 654 C C . PHE A 1 82 ? 10.930 -9.702 -19.029 1.00 94.75 82 PHE A C 1
ATOM 656 O O . PHE A 1 82 ? 9.918 -9.769 -18.327 1.00 94.75 82 PHE A O 1
ATOM 663 N N . ALA A 1 83 ? 12.091 -10.230 -18.630 1.00 97.44 83 ALA A N 1
ATOM 664 C CA . ALA A 1 83 ? 12.240 -10.960 -17.370 1.00 97.44 83 ALA A CA 1
ATOM 665 C C . ALA A 1 83 ? 11.930 -10.083 -16.141 1.00 97.44 83 ALA A C 1
ATOM 667 O O . ALA A 1 83 ? 11.244 -10.522 -15.209 1.00 97.44 83 ALA A O 1
ATOM 668 N N . ARG A 1 84 ? 12.390 -8.828 -16.154 1.00 97.12 84 ARG A N 1
ATOM 669 C CA . ARG A 1 84 ? 12.097 -7.825 -15.121 1.00 97.12 84 ARG A CA 1
ATOM 670 C C . ARG A 1 84 ? 10.607 -7.507 -15.048 1.00 97.12 84 ARG A C 1
ATOM 672 O O . ARG A 1 84 ? 10.037 -7.554 -13.960 1.00 97.12 84 ARG A O 1
ATOM 679 N N . GLY A 1 85 ? 9.956 -7.289 -16.190 1.00 96.50 85 GLY A N 1
ATOM 680 C CA . GLY A 1 85 ? 8.511 -7.062 -16.275 1.00 96.50 85 GLY A CA 1
ATOM 681 C C . GLY A 1 85 ? 7.695 -8.228 -15.710 1.00 96.50 85 GLY A C 1
ATOM 682 O O . GLY A 1 85 ? 6.806 -8.020 -14.885 1.00 96.50 85 GLY A O 1
ATOM 683 N N . GLN A 1 86 ? 8.055 -9.468 -16.058 1.00 98.25 86 GLN A N 1
ATOM 684 C CA . GLN A 1 86 ? 7.416 -10.676 -15.515 1.00 98.25 86 GLN A CA 1
ATOM 685 C C . GLN A 1 86 ? 7.552 -10.767 -13.990 1.00 98.25 86 GLN A C 1
ATOM 687 O O . GLN A 1 86 ? 6.594 -11.100 -13.286 1.00 98.25 86 GLN A O 1
ATOM 692 N N . ARG A 1 87 ? 8.737 -10.451 -13.453 1.00 98.44 87 ARG A N 1
ATOM 693 C CA . ARG A 1 87 ? 8.967 -10.415 -12.003 1.00 98.44 87 ARG A CA 1
ATOM 694 C C . ARG A 1 87 ? 8.140 -9.317 -11.339 1.00 98.44 87 ARG A C 1
ATOM 696 O O . ARG A 1 87 ? 7.451 -9.596 -10.359 1.00 98.44 87 ARG A O 1
ATOM 703 N N . TRP A 1 88 ? 8.167 -8.106 -11.889 1.00 98.12 88 TRP A N 1
ATOM 704 C CA . TRP A 1 88 ? 7.409 -6.964 -11.384 1.00 98.12 88 TRP A CA 1
ATOM 705 C C . TRP A 1 88 ? 5.905 -7.256 -11.353 1.00 98.12 88 TRP A C 1
ATOM 707 O O . TRP A 1 88 ? 5.241 -6.960 -10.360 1.00 98.12 88 TRP A O 1
ATOM 717 N N . GLN A 1 89 ? 5.366 -7.914 -12.383 1.00 97.81 89 GLN A N 1
ATOM 718 C CA . GLN A 1 89 ? 3.958 -8.307 -12.439 1.00 97.81 89 GLN A CA 1
ATOM 719 C C . GLN A 1 89 ? 3.607 -9.356 -11.376 1.00 97.81 89 GLN A C 1
ATOM 721 O O . GLN A 1 89 ? 2.636 -9.184 -10.639 1.00 97.81 89 GLN A O 1
ATOM 726 N N . LYS A 1 90 ? 4.404 -10.425 -11.243 1.00 98.31 90 LYS A N 1
ATOM 727 C CA . LYS A 1 90 ? 4.184 -11.463 -10.215 1.00 98.31 90 LYS A CA 1
ATOM 728 C C . LYS A 1 90 ? 4.234 -10.880 -8.803 1.00 98.31 90 LYS A C 1
ATOM 730 O O . LYS A 1 90 ? 3.370 -11.171 -7.978 1.00 98.31 90 LYS A O 1
ATOM 735 N N . LEU A 1 91 ? 5.214 -10.021 -8.533 1.00 98.25 91 LEU A N 1
ATOM 736 C CA . LEU A 1 91 ? 5.327 -9.344 -7.244 1.00 98.25 91 LEU A CA 1
ATOM 737 C C . LEU A 1 91 ? 4.195 -8.333 -7.032 1.00 98.25 91 LEU A C 1
ATOM 739 O O . LEU A 1 91 ? 3.738 -8.179 -5.903 1.00 98.25 91 LEU A O 1
ATOM 743 N N . SER A 1 92 ? 3.697 -7.683 -8.089 1.00 97.62 92 SER A N 1
ATOM 744 C CA . SER A 1 92 ? 2.538 -6.785 -8.000 1.00 97.62 92 SER A CA 1
ATOM 745 C C . SER A 1 92 ? 1.288 -7.529 -7.550 1.00 97.62 92 SER A C 1
ATOM 747 O O . SER A 1 92 ? 0.573 -7.022 -6.686 1.00 97.62 92 SER A O 1
ATOM 749 N N . TRP A 1 93 ? 1.059 -8.739 -8.072 1.00 98.31 93 TRP A N 1
ATOM 750 C CA . TRP A 1 93 ? -0.015 -9.615 -7.601 1.00 98.31 93 TRP A CA 1
ATOM 751 C C . TRP A 1 93 ? 0.145 -9.956 -6.125 1.00 98.31 93 TRP A C 1
ATOM 753 O O . TRP A 1 93 ? -0.789 -9.759 -5.354 1.00 98.31 93 TRP A O 1
ATOM 763 N N . LEU A 1 94 ? 1.337 -10.391 -5.707 1.00 98.19 94 LEU A N 1
ATOM 764 C CA . LEU A 1 94 ? 1.605 -10.701 -4.302 1.00 98.19 94 LEU A CA 1
ATOM 765 C C . LEU A 1 94 ? 1.364 -9.487 -3.392 1.00 98.19 94 LEU A C 1
ATOM 767 O O . LEU A 1 94 ? 0.658 -9.596 -2.391 1.00 98.19 94 LEU A O 1
ATOM 771 N N . ARG A 1 95 ? 1.904 -8.319 -3.759 1.00 97.75 95 ARG A N 1
ATOM 772 C CA . ARG A 1 95 ? 1.702 -7.060 -3.030 1.00 97.75 95 ARG A CA 1
ATOM 773 C C . ARG A 1 95 ? 0.217 -6.709 -2.941 1.00 97.75 95 ARG A C 1
ATOM 775 O O . ARG A 1 95 ? -0.261 -6.381 -1.859 1.00 97.75 95 ARG A O 1
ATOM 782 N N . GLY A 1 96 ? -0.508 -6.793 -4.056 1.00 96.38 96 GLY A N 1
ATOM 783 C CA . GLY A 1 96 ? -1.947 -6.537 -4.110 1.00 96.38 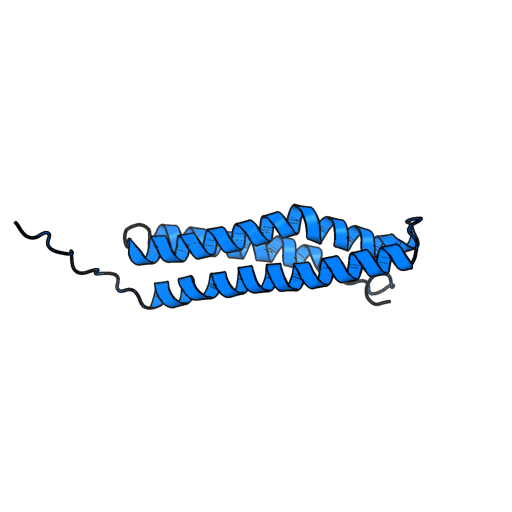96 GLY A CA 1
ATOM 784 C C . GLY A 1 96 ? -2.733 -7.475 -3.194 1.00 96.38 96 GLY A C 1
ATOM 785 O O . GLY A 1 96 ? -3.571 -7.012 -2.424 1.00 96.38 96 GLY A O 1
ATOM 786 N N . THR A 1 97 ? -2.398 -8.768 -3.187 1.00 97.81 97 THR A N 1
ATOM 787 C CA . THR A 1 97 ? -2.989 -9.758 -2.276 1.00 97.81 97 THR A CA 1
ATOM 788 C C . THR A 1 97 ? -2.720 -9.414 -0.815 1.00 97.81 97 THR A C 1
ATOM 790 O O . THR A 1 97 ? -3.642 -9.459 -0.009 1.00 97.81 97 THR A O 1
ATOM 793 N N . VAL A 1 98 ? -1.496 -9.015 -0.455 1.00 97.38 98 VAL A N 1
ATOM 794 C CA . VAL A 1 98 ? -1.170 -8.581 0.918 1.00 97.38 98 VAL A CA 1
ATOM 795 C C . VAL A 1 98 ? -2.019 -7.377 1.333 1.00 97.38 98 VAL A C 1
ATOM 797 O O . VAL A 1 98 ? -2.579 -7.368 2.430 1.00 97.38 98 VAL A O 1
ATOM 800 N N . MET A 1 99 ? -2.167 -6.385 0.451 1.00 95.75 99 MET A N 1
ATOM 801 C CA . MET A 1 99 ? -3.017 -5.218 0.709 1.00 95.75 99 MET A CA 1
ATOM 802 C C . MET A 1 99 ? -4.490 -5.615 0.865 1.00 95.75 99 MET A C 1
ATOM 804 O O . MET A 1 99 ? -5.148 -5.158 1.797 1.00 95.75 99 MET A O 1
ATOM 808 N N . TYR A 1 100 ? -4.990 -6.507 0.007 1.00 95.94 100 TYR A N 1
ATOM 809 C CA . TYR A 1 100 ? -6.355 -7.027 0.080 1.00 95.94 100 TYR A CA 1
ATOM 810 C C . TYR A 1 100 ? -6.609 -7.810 1.375 1.00 95.94 100 TYR A C 1
ATOM 812 O O . TYR A 1 100 ? -7.610 -7.585 2.052 1.00 95.94 100 TYR A O 1
ATOM 820 N N . LEU A 1 101 ? -5.675 -8.671 1.787 1.00 96.81 101 LEU A N 1
ATOM 821 C CA . LEU A 1 101 ? -5.747 -9.375 3.070 1.00 96.81 101 LEU A CA 1
ATOM 822 C C . LEU A 1 101 ? -5.763 -8.402 4.254 1.00 96.81 101 LEU A C 1
ATOM 824 O O . LEU A 1 101 ? -6.392 -8.696 5.266 1.00 96.81 101 LEU A O 1
ATOM 828 N N . GLY A 1 102 ? -5.152 -7.222 4.117 1.00 97.00 102 GLY A N 1
ATOM 829 C CA . GLY A 1 102 ? -5.250 -6.131 5.087 1.00 97.00 102 GLY A CA 1
ATOM 830 C C . GLY A 1 102 ? -6.664 -5.567 5.270 1.00 97.00 102 GLY A C 1
ATOM 831 O O . GLY A 1 102 ? -6.955 -5.017 6.332 1.00 97.00 102 GLY A O 1
ATOM 832 N N . ILE A 1 103 ? -7.572 -5.742 4.305 1.00 96.94 103 ILE A N 1
ATOM 833 C CA . ILE A 1 103 ? -8.972 -5.296 4.408 1.00 96.94 103 ILE A CA 1
ATOM 834 C C . ILE A 1 103 ? -9.768 -6.208 5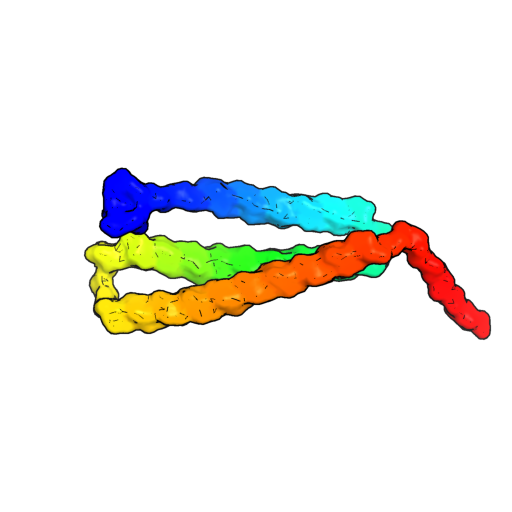.349 1.00 96.94 103 ILE A C 1
ATOM 836 O O . ILE A 1 103 ? -10.601 -5.728 6.117 1.00 96.94 103 ILE A O 1
ATOM 840 N N . VAL A 1 104 ? -9.493 -7.515 5.350 1.00 97.31 104 VAL A N 1
ATOM 841 C CA . VAL A 1 104 ? -10.267 -8.497 6.128 1.00 97.31 104 VAL A CA 1
ATOM 842 C C . VAL A 1 104 ? -10.274 -8.179 7.636 1.00 97.31 104 VAL A C 1
ATOM 844 O O . VAL A 1 104 ? -11.362 -8.118 8.213 1.00 97.31 104 VAL A O 1
ATOM 847 N N . PRO A 1 105 ? -9.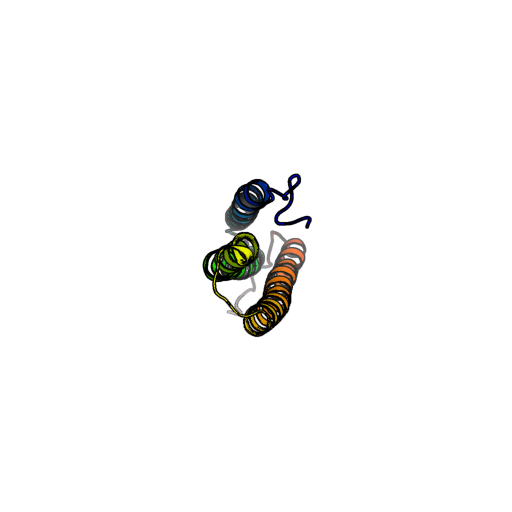136 -7.894 8.306 1.00 97.62 105 PRO A N 1
ATOM 848 C CA . PRO A 1 105 ? -9.153 -7.486 9.706 1.00 97.62 105 PRO A CA 1
ATOM 849 C C . PRO A 1 105 ? -9.888 -6.162 9.949 1.00 97.62 105 PRO A C 1
ATOM 851 O O . PRO A 1 105 ? -10.515 -6.032 10.998 1.00 97.62 105 PRO A O 1
ATOM 854 N N . LEU A 1 106 ? -9.884 -5.208 9.005 1.00 96.88 106 LEU A N 1
ATOM 855 C CA . LEU A 1 106 ? -10.675 -3.974 9.140 1.00 96.88 106 LEU A CA 1
ATOM 856 C C . LEU A 1 106 ? -12.171 -4.281 9.159 1.00 96.88 106 LEU A C 1
ATOM 858 O O . LEU A 1 106 ? -12.876 -3.807 10.049 1.00 96.88 106 LEU A O 1
ATOM 862 N N . LEU A 1 107 ? -12.643 -5.121 8.234 1.00 97.19 107 LEU A N 1
ATOM 863 C CA . LEU A 1 107 ? -14.040 -5.559 8.204 1.00 97.19 107 LEU A CA 1
ATOM 864 C C . LEU A 1 107 ? -14.412 -6.284 9.501 1.00 97.19 107 LEU A C 1
ATOM 866 O O . LEU A 1 107 ? -15.436 -5.989 10.112 1.00 97.19 107 LEU A O 1
ATOM 870 N N . LEU A 1 108 ? -13.539 -7.170 9.988 1.00 97.06 108 LEU A N 1
ATOM 871 C CA . LEU A 1 108 ? -13.740 -7.838 11.272 1.00 97.06 108 LEU A CA 1
ATOM 872 C C . LEU A 1 108 ? -13.745 -6.853 12.447 1.00 97.06 108 LEU A C 1
ATOM 874 O O . LEU A 1 108 ? -14.514 -7.058 13.385 1.00 97.06 108 LEU A O 1
ATOM 878 N N . ALA A 1 109 ? -12.937 -5.790 12.421 1.00 96.50 109 ALA A N 1
ATOM 879 C CA . ALA A 1 109 ? -12.897 -4.786 13.483 1.00 96.50 109 ALA A CA 1
ATOM 880 C C . ALA A 1 109 ? -14.233 -4.040 13.610 1.00 96.50 109 ALA A C 1
ATOM 882 O O . ALA A 1 109 ? -14.678 -3.793 14.733 1.00 96.50 109 ALA A O 1
ATOM 883 N N . LEU A 1 110 ? -14.905 -3.761 12.486 1.00 94.94 110 LEU A N 1
ATOM 884 C CA . LEU A 1 110 ? -16.233 -3.134 12.468 1.00 94.94 110 LEU A CA 1
ATOM 885 C C . LEU A 1 110 ? -17.292 -3.989 13.176 1.00 94.94 110 LEU A C 1
ATOM 887 O O . LEU A 1 110 ? -18.187 -3.447 13.816 1.00 94.94 110 LEU A O 1
ATOM 891 N N . THR A 1 111 ? -17.158 -5.318 13.132 1.00 95.50 111 THR A N 1
ATOM 892 C CA . THR A 1 111 ? -18.095 -6.241 13.802 1.00 95.50 111 THR A CA 1
ATOM 893 C C . THR A 1 111 ? -17.884 -6.357 15.313 1.00 95.50 111 THR A C 1
ATOM 895 O O . THR A 1 111 ? -18.706 -6.960 16.002 1.00 95.50 111 THR A O 1
ATOM 898 N N . LYS A 1 112 ? -16.778 -5.836 15.864 1.00 93.38 112 LYS A N 1
ATOM 899 C CA . LYS A 1 112 ? -16.489 -5.979 17.299 1.00 93.38 112 LYS A CA 1
ATOM 900 C C . LYS A 1 112 ? -17.210 -4.897 18.097 1.00 93.38 112 LYS A C 1
ATOM 902 O O . LYS A 1 112 ? -17.065 -3.724 17.750 1.00 93.38 112 LYS A O 1
ATOM 907 N N . PRO A 1 113 ? -17.945 -5.239 19.168 1.00 89.75 113 PRO A N 1
ATOM 908 C CA . PRO A 1 113 ? -18.610 -4.247 20.003 1.00 89.75 113 PRO A CA 1
ATOM 909 C C . PRO A 1 113 ? -17.591 -3.406 20.781 1.00 89.75 113 PRO A C 1
ATOM 911 O O . PRO A 1 113 ? -16.447 -3.810 20.982 1.00 89.75 113 PRO A O 1
ATOM 914 N N . VAL A 1 114 ? -18.023 -2.229 21.238 1.00 83.38 114 VAL A N 1
ATOM 915 C CA . VAL A 1 114 ? -17.240 -1.392 22.165 1.00 83.38 114 VAL A CA 1
ATOM 916 C C . VAL A 1 114 ? -17.118 -2.072 23.534 1.00 83.38 114 VAL A C 1
ATOM 918 O O . VAL A 1 114 ? -16.064 -2.017 24.162 1.00 83.38 114 VAL A O 1
ATOM 921 N N . ASN A 1 115 ? -18.174 -2.775 23.947 1.00 71.19 115 ASN A N 1
ATOM 922 C CA . ASN A 1 115 ? -18.235 -3.520 25.196 1.00 71.19 115 ASN A CA 1
ATOM 923 C C . ASN A 1 115 ? -17.851 -4.983 24.925 1.00 71.19 115 ASN A C 1
ATOM 925 O O . ASN A 1 115 ? -18.704 -5.791 24.564 1.00 71.19 115 ASN A O 1
ATOM 929 N N . GLU A 1 116 ? -16.572 -5.339 25.058 1.00 60.53 116 GLU A N 1
ATOM 930 C CA . GLU A 1 116 ? -16.211 -6.751 25.247 1.00 60.53 116 GLU A CA 1
ATOM 931 C C . GLU A 1 116 ? -16.704 -7.168 26.643 1.00 60.53 116 GLU A C 1
ATOM 933 O O . GLU A 1 116 ? -16.320 -6.513 27.618 1.00 60.53 116 GLU A O 1
ATOM 938 N N . PRO A 1 117 ? -17.532 -8.225 26.786 1.00 53.69 117 PRO A N 1
ATOM 939 C CA . PRO A 1 117 ? -17.803 -8.799 28.095 1.00 53.69 117 PRO A CA 1
ATOM 940 C C . PRO A 1 117 ? -16.456 -9.120 28.731 1.00 53.69 117 PRO A C 1
ATOM 942 O O . PRO A 1 117 ? -15.638 -9.823 28.126 1.00 53.69 117 PRO A O 1
ATOM 945 N N . GLN A 1 118 ? -16.192 -8.574 29.919 1.00 54.50 118 GLN A N 1
ATOM 946 C CA . GLN A 1 118 ? -15.025 -8.980 30.683 1.00 54.50 118 GLN A CA 1
ATOM 947 C C . GLN A 1 118 ? -15.107 -10.496 30.814 1.00 54.50 118 GLN A C 1
ATOM 949 O O . GLN A 1 118 ? -16.054 -11.019 31.396 1.00 54.50 118 GLN A O 1
ATOM 954 N N . ARG A 1 119 ? -14.152 -11.207 30.208 1.00 58.25 119 ARG A N 1
ATOM 955 C CA . ARG A 1 119 ? -13.995 -12.641 30.417 1.00 58.25 119 ARG A CA 1
ATOM 956 C C . ARG A 1 119 ? -13.696 -12.789 31.905 1.00 58.25 119 ARG A C 1
ATOM 958 O O . ARG A 1 119 ? -12.564 -12.542 32.321 1.00 58.25 119 ARG A O 1
ATOM 965 N N . THR A 1 120 ? -14.725 -13.062 32.699 1.00 48.78 120 THR A N 1
ATOM 966 C CA . THR A 1 120 ? -14.606 -13.313 34.129 1.00 48.78 120 THR A CA 1
ATOM 967 C C . THR A 1 120 ? -13.610 -14.452 34.270 1.00 48.78 120 THR A C 1
ATOM 969 O O . THR A 1 120 ? -13.804 -15.546 33.737 1.00 48.78 120 THR A O 1
ATOM 972 N N . LYS A 1 121 ? -12.459 -14.166 34.883 1.00 45.69 121 LYS A N 1
ATOM 973 C CA . LYS A 1 121 ? -11.581 -15.241 35.332 1.00 45.69 121 LYS A CA 1
ATOM 974 C C . LYS A 1 121 ? -12.371 -16.010 36.398 1.00 45.69 121 LYS A C 1
ATOM 976 O O . LYS A 1 121 ? -12.914 -15.345 37.282 1.00 45.69 121 LYS A O 1
ATOM 981 N N . PRO A 1 122 ? -12.485 -17.345 36.314 1.00 57.06 122 PRO A N 1
ATOM 982 C CA . PRO A 1 122 ? -12.990 -18.109 37.444 1.00 57.06 122 PRO A CA 1
ATOM 983 C C . PRO A 1 122 ? -12.056 -17.881 38.642 1.00 57.06 122 PRO A C 1
ATOM 985 O O . PRO A 1 122 ? -10.837 -17.798 38.457 1.00 57.06 122 PRO A O 1
ATOM 988 N N . LEU A 1 123 ? -12.679 -17.671 39.806 1.00 65.81 123 LEU A N 1
ATOM 989 C CA . LEU A 1 123 ? -12.048 -17.544 41.123 1.00 65.81 123 LEU A CA 1
ATOM 990 C C . LEU A 1 123 ? -11.275 -18.813 41.491 1.00 65.81 123 LEU A C 1
ATOM 992 O O . LEU A 1 123 ? -11.760 -19.909 41.129 1.00 65.81 123 LEU A O 1
#